Protein AF-A0A538ILD2-F1 (afdb_monomer_lite)

Structure (mmCIF, N/CA/C/O backbone):
data_AF-A0A538ILD2-F1
#
_entry.id   AF-A0A538ILD2-F1
#
loop_
_atom_site.group_PDB
_atom_site.id
_atom_site.type_symbol
_atom_site.label_atom_id
_atom_site.label_alt_id
_atom_site.label_comp_id
_atom_site.label_asym_id
_atom_site.label_entity_id
_atom_site.label_seq_id
_atom_site.pdbx_PDB_ins_code
_atom_site.Cartn_x
_atom_site.Cartn_y
_atom_site.Cartn_z
_atom_site.occupancy
_atom_site.B_iso_or_equiv
_atom_site.auth_seq_id
_atom_site.auth_comp_id
_atom_site.auth_asym_id
_atom_site.auth_atom_id
_atom_site.pdbx_PDB_model_num
ATOM 1 N N . GLU A 1 1 ? 20.855 -5.133 6.159 1.00 87.00 1 GLU A N 1
ATOM 2 C CA . GLU A 1 1 ? 19.721 -4.547 5.403 1.00 87.00 1 GLU A CA 1
ATOM 3 C C . GLU A 1 1 ? 18.445 -5.393 5.457 1.00 87.00 1 GLU A C 1
ATOM 5 O O . GLU A 1 1 ? 17.433 -4.894 5.931 1.00 87.00 1 GLU A O 1
ATOM 10 N N . HIS A 1 2 ? 18.491 -6.680 5.098 1.00 90.25 2 HIS A N 1
ATOM 11 C CA . HIS A 1 2 ? 17.319 -7.565 5.019 1.00 90.25 2 HIS A CA 1
ATOM 12 C C . HIS A 1 2 ? 16.446 -7.618 6.290 1.00 90.25 2 HIS A C 1
ATOM 14 O O . HIS A 1 2 ? 15.224 -7.516 6.204 1.00 90.25 2 HIS A O 1
ATOM 20 N N . ILE A 1 3 ? 17.056 -7.700 7.480 1.00 95.19 3 ILE A N 1
ATOM 21 C CA . ILE A 1 3 ? 16.323 -7.728 8.762 1.00 95.19 3 ILE A CA 1
ATOM 22 C C . ILE A 1 3 ? 15.577 -6.413 9.016 1.00 95.19 3 ILE A C 1
ATOM 24 O O . ILE A 1 3 ? 14.450 -6.430 9.505 1.00 95.19 3 ILE A O 1
ATOM 28 N N . ALA A 1 4 ? 16.179 -5.274 8.665 1.00 94.31 4 ALA A N 1
ATOM 29 C CA . ALA A 1 4 ? 15.549 -3.972 8.851 1.00 94.31 4 ALA A CA 1
ATOM 30 C C . ALA A 1 4 ? 14.319 -3.828 7.944 1.00 94.31 4 ALA A C 1
ATOM 32 O O . ALA A 1 4 ? 13.259 -3.423 8.416 1.00 94.31 4 ALA A O 1
ATOM 33 N N . PHE A 1 5 ? 14.424 -4.242 6.676 1.00 91.00 5 PHE A N 1
ATOM 34 C CA . PHE A 1 5 ? 13.282 -4.249 5.758 1.00 91.00 5 PHE A CA 1
ATOM 35 C C . PHE A 1 5 ? 12.156 -5.163 6.242 1.00 91.00 5 PHE A C 1
ATOM 37 O O . PHE A 1 5 ? 10.991 -4.761 6.239 1.00 91.00 5 PHE A O 1
ATOM 44 N N . LEU A 1 6 ? 12.499 -6.359 6.727 1.00 93.94 6 LEU A N 1
ATOM 45 C CA . LEU A 1 6 ? 11.520 -7.275 7.300 1.00 93.94 6 LEU A CA 1
ATOM 46 C C . LEU A 1 6 ? 10.844 -6.670 8.538 1.00 93.94 6 LEU A C 1
ATOM 48 O O . LEU A 1 6 ? 9.620 -6.693 8.641 1.00 93.94 6 LEU A O 1
ATOM 52 N N . GLY A 1 7 ? 11.621 -6.084 9.451 1.00 95.88 7 GLY A N 1
ATOM 53 C CA . GLY A 1 7 ? 11.106 -5.449 10.664 1.00 95.88 7 GLY A CA 1
ATOM 54 C C . GLY A 1 7 ? 10.151 -4.291 10.367 1.00 95.88 7 GLY A C 1
ATOM 55 O O . GLY A 1 7 ? 9.072 -4.219 10.955 1.00 95.88 7 GLY A O 1
ATOM 56 N N . ILE A 1 8 ? 10.502 -3.424 9.413 1.00 93.25 8 ILE A N 1
ATOM 57 C CA . ILE A 1 8 ? 9.649 -2.309 8.978 1.00 93.25 8 ILE A CA 1
ATOM 58 C C . ILE A 1 8 ? 8.354 -2.833 8.345 1.00 93.25 8 ILE A C 1
ATOM 60 O O . ILE A 1 8 ? 7.273 -2.352 8.684 1.00 93.25 8 ILE A O 1
ATOM 64 N N . SER A 1 9 ? 8.441 -3.851 7.483 1.00 91.25 9 SER A N 1
ATOM 65 C CA . SER A 1 9 ? 7.273 -4.483 6.854 1.00 91.25 9 SER A CA 1
ATOM 66 C C . SER A 1 9 ? 6.326 -5.100 7.889 1.00 91.25 9 SER A C 1
ATOM 68 O O . SER A 1 9 ? 5.122 -4.840 7.877 1.00 91.25 9 SER A O 1
ATOM 70 N N . LEU A 1 10 ? 6.864 -5.854 8.851 1.00 94.75 10 LEU A N 1
ATOM 71 C CA . LEU A 1 10 ? 6.074 -6.435 9.937 1.00 94.75 10 LEU A CA 1
ATOM 72 C C . LEU A 1 10 ? 5.429 -5.354 10.810 1.00 94.75 10 LEU A C 1
ATOM 74 O O . LEU A 1 10 ? 4.260 -5.482 11.168 1.00 94.75 10 LEU A O 1
ATOM 78 N N . GLY A 1 11 ? 6.155 -4.277 11.121 1.00 92.75 11 GLY A N 1
ATOM 79 C CA . GLY A 1 11 ? 5.623 -3.133 11.864 1.00 92.75 11 GLY A CA 1
ATOM 80 C C . GLY A 1 11 ? 4.475 -2.439 11.129 1.00 92.75 11 GLY A C 1
ATOM 81 O O . GLY A 1 11 ? 3.434 -2.164 11.733 1.00 92.75 11 GLY A O 1
ATOM 82 N N . PHE A 1 12 ? 4.631 -2.226 9.821 1.00 92.06 12 PHE A N 1
ATOM 83 C CA . PHE A 1 12 ? 3.591 -1.687 8.949 1.00 92.06 12 PHE A CA 1
ATOM 84 C C . PHE A 1 12 ? 2.328 -2.558 8.994 1.00 92.06 12 PHE A C 1
ATOM 86 O O . PHE A 1 12 ? 1.255 -2.077 9.367 1.00 92.06 12 PHE A O 1
ATOM 93 N N . TRP A 1 13 ? 2.454 -3.857 8.704 1.00 93.25 13 TRP A N 1
ATOM 94 C CA . TRP A 1 13 ? 1.309 -4.769 8.664 1.00 93.25 13 TRP A CA 1
ATOM 95 C C . TRP A 1 13 ? 0.675 -4.975 10.040 1.00 93.25 13 TRP A C 1
ATOM 97 O O . TRP A 1 13 ? -0.549 -5.031 10.151 1.00 93.25 13 TRP A O 1
ATOM 107 N N . ALA A 1 14 ? 1.468 -5.011 11.113 1.00 92.00 14 ALA A N 1
ATOM 108 C CA . ALA A 1 14 ? 0.951 -5.053 12.476 1.00 92.00 14 ALA A CA 1
ATOM 109 C C . ALA A 1 14 ? 0.131 -3.799 12.812 1.00 92.00 14 ALA A C 1
ATOM 111 O O . ALA A 1 14 ? -0.916 -3.919 13.450 1.00 92.00 14 ALA A O 1
ATOM 112 N N . GLY A 1 15 ? 0.567 -2.614 12.375 1.00 89.25 15 GLY A N 1
ATOM 113 C CA . GLY A 1 15 ? -0.178 -1.366 12.540 1.00 89.25 15 GLY A CA 1
ATOM 114 C C . GLY A 1 15 ? -1.509 -1.376 11.787 1.00 89.25 15 GLY A C 1
ATOM 115 O O . GLY A 1 15 ? -2.546 -1.069 12.373 1.00 89.25 15 GLY A O 1
ATOM 116 N N . VAL A 1 16 ? -1.487 -1.814 10.525 1.00 90.88 16 VAL A N 1
ATOM 117 C CA . VAL A 1 16 ? -2.673 -1.964 9.665 1.00 90.88 16 VAL A CA 1
ATOM 118 C C . VAL A 1 16 ? -3.676 -2.952 10.268 1.00 90.88 16 VAL A C 1
ATOM 120 O O . VAL A 1 16 ? -4.847 -2.621 10.433 1.00 90.88 16 VAL A O 1
ATOM 123 N N . MET A 1 17 ? -3.230 -4.143 10.677 1.00 90.38 17 MET A N 1
ATOM 124 C CA . MET A 1 17 ? -4.107 -5.173 11.253 1.00 90.38 17 MET A CA 1
ATOM 125 C C . MET A 1 17 ? -4.669 -4.796 12.629 1.00 90.38 17 MET A C 1
ATOM 127 O O . MET A 1 17 ? -5.752 -5.247 13.002 1.00 90.38 17 MET A O 1
ATOM 131 N N . ARG A 1 18 ? -3.940 -3.984 13.405 1.00 89.75 18 ARG A N 1
ATOM 132 C CA . ARG A 1 18 ? -4.358 -3.532 14.742 1.00 89.75 18 ARG A CA 1
ATOM 133 C C . ARG A 1 18 ? -5.147 -2.223 14.717 1.00 89.75 18 ARG A C 1
ATOM 135 O O . ARG A 1 18 ? -5.491 -1.739 15.796 1.00 89.75 18 ARG A O 1
ATOM 142 N N . ALA A 1 19 ? -5.429 -1.658 13.544 1.00 89.56 19 ALA A N 1
ATOM 143 C CA . ALA A 1 19 ? -6.186 -0.422 13.421 1.00 89.56 19 ALA A CA 1
ATOM 144 C C . ALA A 1 19 ? -7.590 -0.567 14.024 1.00 89.56 19 ALA A C 1
ATOM 146 O O . ALA A 1 19 ? -8.288 -1.563 13.811 1.00 89.56 19 ALA A O 1
ATOM 147 N N . GLY A 1 20 ? -8.007 0.428 14.803 1.00 86.94 20 GLY A N 1
ATOM 148 C CA . GLY A 1 20 ? -9.315 0.402 15.439 1.00 86.94 20 GLY A CA 1
ATOM 149 C C . GLY A 1 20 ? -9.613 1.630 16.292 1.00 86.94 20 GLY A C 1
ATOM 150 O O . GLY A 1 20 ? -8.721 2.423 16.584 1.00 86.94 20 GLY A O 1
ATOM 151 N N . PRO A 1 21 ? -10.864 1.778 16.747 1.00 75.56 21 PRO A N 1
ATOM 152 C CA . PRO A 1 21 ? -11.342 3.007 17.375 1.00 75.56 21 PRO A CA 1
ATOM 153 C C . PRO A 1 21 ? -10.778 3.245 18.782 1.00 75.56 21 PRO A C 1
ATOM 155 O O . PRO A 1 21 ? -10.709 4.381 19.232 1.00 75.56 21 PRO A O 1
ATOM 158 N N . ARG A 1 22 ? -10.378 2.177 19.484 1.00 77.94 22 ARG A N 1
ATOM 159 C CA . ARG A 1 22 ? -9.764 2.218 20.828 1.00 77.94 22 ARG A CA 1
ATOM 160 C C . ARG A 1 22 ? -8.301 1.761 20.819 1.00 77.94 22 ARG A C 1
ATOM 162 O O . ARG A 1 22 ? -7.757 1.362 21.843 1.00 77.94 22 ARG A O 1
ATOM 169 N N . ARG A 1 23 ? -7.683 1.714 19.639 1.00 82.12 23 ARG A N 1
ATOM 170 C CA . ARG A 1 23 ? -6.308 1.240 19.443 1.00 82.12 23 ARG A CA 1
ATOM 171 C C . ARG A 1 23 ? -5.377 2.442 19.297 1.00 82.12 2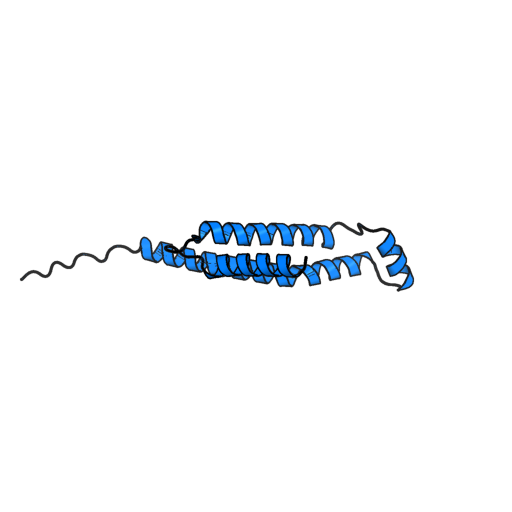3 ARG A C 1
ATOM 173 O O . ARG A 1 23 ? -5.812 3.542 18.984 1.00 82.12 23 ARG A O 1
ATOM 180 N N . ARG A 1 24 ? -4.073 2.206 19.471 1.00 78.88 24 ARG A N 1
ATOM 181 C CA . ARG A 1 24 ? -3.024 3.231 19.310 1.00 78.88 24 ARG A CA 1
ATOM 182 C C . ARG A 1 24 ? -3.026 3.884 17.919 1.00 78.88 24 ARG A C 1
ATOM 184 O O . ARG A 1 24 ? -2.590 5.018 17.785 1.00 78.88 24 ARG A O 1
ATOM 191 N N . ILE A 1 25 ? -3.500 3.165 16.899 1.00 82.75 25 ILE A N 1
ATOM 192 C CA . ILE A 1 25 ? -3.650 3.655 15.527 1.00 82.75 25 ILE A CA 1
ATOM 193 C C . ILE A 1 25 ? -5.139 3.587 15.172 1.00 82.75 25 ILE A C 1
ATOM 195 O O . ILE A 1 25 ? -5.727 2.502 15.151 1.00 82.75 25 ILE A O 1
ATOM 199 N N . GLY A 1 26 ? -5.742 4.749 14.919 1.00 87.19 26 GLY A N 1
ATOM 200 C CA . GLY A 1 26 ? -7.116 4.849 14.427 1.00 87.19 26 GLY A CA 1
ATOM 201 C C . GLY A 1 26 ? -7.242 4.399 12.968 1.00 87.19 26 GLY A C 1
ATOM 202 O O . GLY A 1 26 ? -6.244 4.240 12.265 1.00 87.19 26 GLY A O 1
ATOM 203 N N . TYR A 1 27 ? -8.475 4.231 12.484 1.00 88.81 27 TYR A N 1
ATOM 204 C CA . TYR A 1 27 ? -8.718 3.817 11.097 1.00 88.81 27 TYR A CA 1
ATOM 205 C C . TYR A 1 27 ? -8.144 4.794 10.070 1.00 88.81 27 TYR A C 1
ATOM 207 O O . TYR A 1 27 ? -7.486 4.357 9.133 1.00 88.81 27 TYR A O 1
ATOM 215 N N . LEU A 1 28 ? -8.332 6.104 10.263 1.00 88.62 28 LEU A N 1
ATOM 216 C CA . LEU A 1 28 ? -7.895 7.113 9.296 1.00 88.62 28 LEU A CA 1
ATOM 217 C C . LEU A 1 28 ? -6.364 7.109 9.073 1.00 88.62 28 LEU A C 1
ATOM 219 O O . LEU A 1 28 ? -5.957 6.968 7.923 1.00 88.62 28 LEU A O 1
ATOM 223 N N . PRO A 1 29 ? -5.497 7.157 10.109 1.00 90.88 29 PRO A N 1
ATOM 224 C CA . PRO A 1 29 ? -4.053 7.007 9.914 1.00 90.88 29 PRO A CA 1
ATOM 225 C C . PRO A 1 29 ? -3.650 5.701 9.217 1.00 90.88 29 PRO A C 1
ATOM 227 O O . PRO A 1 29 ? -2.770 5.713 8.361 1.00 90.88 29 PRO A O 1
ATOM 230 N N . ALA A 1 30 ? -4.294 4.575 9.550 1.00 91.19 30 ALA A N 1
ATOM 231 C CA . ALA A 1 30 ? -4.006 3.292 8.907 1.00 91.19 30 ALA A CA 1
ATOM 232 C C . ALA A 1 30 ? -4.401 3.292 7.421 1.00 91.19 30 ALA A C 1
ATOM 234 O O . ALA A 1 30 ? -3.640 2.819 6.581 1.00 91.19 30 ALA A O 1
ATOM 235 N N . ILE A 1 31 ? -5.556 3.872 7.091 1.00 93.00 31 ILE A N 1
ATOM 236 C CA . ILE A 1 31 ? -6.023 4.056 5.714 1.00 93.00 31 ILE A CA 1
ATOM 237 C C . ILE A 1 31 ? -5.045 4.940 4.930 1.00 93.00 31 ILE A C 1
ATOM 239 O O . ILE A 1 31 ? -4.655 4.565 3.827 1.00 93.00 31 ILE A O 1
ATOM 243 N N . LEU A 1 32 ? -4.602 6.064 5.507 1.00 93.38 32 LEU A N 1
ATOM 244 C CA . LEU A 1 32 ? -3.635 6.976 4.883 1.00 93.38 32 LEU A CA 1
ATOM 245 C C . LEU A 1 32 ? -2.277 6.304 4.627 1.00 93.38 32 LEU A C 1
ATOM 247 O O . LEU A 1 32 ? -1.690 6.483 3.562 1.00 93.38 32 LEU A O 1
ATOM 251 N N . LEU A 1 33 ? -1.797 5.487 5.568 1.00 92.56 33 LEU A N 1
ATOM 252 C CA . LEU A 1 33 ? -0.569 4.708 5.392 1.00 92.56 33 LEU A CA 1
ATOM 253 C C . LEU A 1 33 ? -0.691 3.700 4.245 1.00 92.56 33 LEU A C 1
ATOM 255 O O . LEU A 1 33 ? 0.214 3.596 3.416 1.00 92.56 33 LEU A O 1
ATOM 259 N N . VAL A 1 34 ? -1.806 2.967 4.175 1.00 93.44 34 VAL A N 1
ATOM 260 C CA . VAL A 1 34 ? -2.028 1.967 3.122 1.00 93.44 34 VAL A CA 1
ATOM 261 C C . VAL A 1 34 ? -2.193 2.636 1.762 1.00 93.44 34 VAL A C 1
ATOM 263 O O . VAL A 1 34 ? -1.534 2.220 0.813 1.00 93.44 34 VAL A O 1
ATOM 266 N N . ILE A 1 35 ? -3.012 3.687 1.656 1.00 93.31 35 ILE A N 1
ATOM 267 C CA . ILE A 1 35 ? -3.246 4.367 0.377 1.00 93.31 35 ILE A CA 1
ATOM 268 C C . ILE A 1 35 ? -1.997 5.107 -0.107 1.00 93.31 35 ILE A C 1
ATOM 270 O O . ILE A 1 35 ? -1.681 5.033 -1.287 1.00 93.31 35 ILE A O 1
ATOM 274 N N . GLY A 1 36 ? -1.230 5.742 0.784 1.00 92.44 36 GLY A N 1
ATOM 275 C CA . GLY A 1 36 ? 0.039 6.376 0.421 1.00 92.44 36 GLY A CA 1
ATOM 276 C C . GLY A 1 36 ? 1.044 5.359 -0.122 1.00 92.44 36 GLY A C 1
ATOM 277 O O . GLY A 1 36 ? 1.680 5.596 -1.147 1.00 92.44 36 GLY A O 1
ATOM 278 N N . THR A 1 37 ? 1.118 4.181 0.506 1.00 90.81 37 THR A N 1
ATOM 279 C CA . THR A 1 37 ? 1.959 3.069 0.032 1.00 90.81 37 THR A CA 1
ATOM 280 C C . THR A 1 37 ? 1.473 2.524 -1.313 1.00 90.81 37 THR A C 1
ATOM 282 O O . THR A 1 37 ? 2.279 2.300 -2.218 1.00 90.81 37 THR A O 1
ATOM 285 N N . LEU A 1 38 ? 0.157 2.360 -1.477 1.00 91.06 38 LEU A N 1
ATOM 286 C CA . LEU A 1 38 ? -0.474 1.948 -2.732 1.00 91.06 38 LEU A CA 1
ATOM 287 C C . LEU A 1 38 ? -0.177 2.941 -3.864 1.00 91.06 38 LEU A C 1
ATOM 289 O O . LEU A 1 38 ? 0.170 2.521 -4.962 1.00 91.06 38 LEU A O 1
ATOM 293 N N . MET A 1 39 ? -0.277 4.248 -3.606 1.00 88.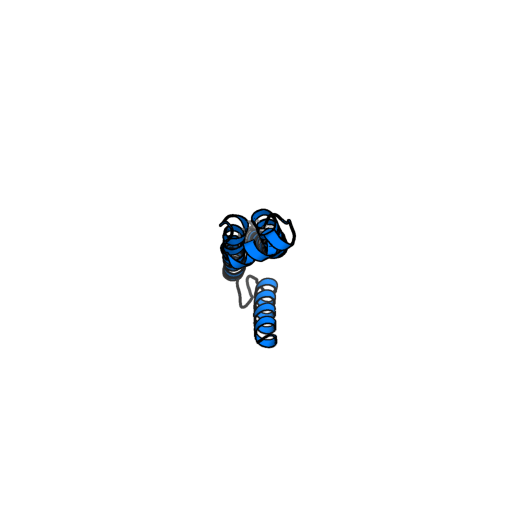50 39 MET A N 1
ATOM 294 C CA . MET A 1 39 ? 0.007 5.274 -4.611 1.00 88.50 39 MET A CA 1
ATOM 295 C C . MET A 1 39 ? 1.487 5.309 -4.978 1.00 88.50 39 MET A C 1
ATOM 297 O O . MET A 1 39 ? 1.803 5.365 -6.160 1.00 88.50 39 MET A O 1
ATOM 301 N N . LEU A 1 40 ? 2.394 5.223 -4.000 1.00 87.88 40 LEU A N 1
ATOM 302 C CA . LEU A 1 40 ? 3.835 5.195 -4.258 1.00 87.88 40 LEU A CA 1
ATOM 303 C C . LEU A 1 40 ? 4.232 3.990 -5.125 1.00 87.88 40 LEU A C 1
ATOM 305 O O . LEU A 1 40 ? 4.952 4.140 -6.111 1.00 87.88 40 LEU A O 1
ATOM 309 N N . THR A 1 41 ? 3.741 2.801 -4.769 1.00 84.38 41 THR A N 1
ATOM 310 C CA . THR A 1 41 ? 4.028 1.558 -5.502 1.00 84.38 41 THR A CA 1
ATOM 311 C C . THR A 1 41 ? 3.358 1.536 -6.875 1.00 84.38 41 THR A C 1
ATOM 313 O O . THR A 1 41 ? 4.007 1.207 -7.865 1.00 84.38 41 THR A O 1
ATOM 316 N N . GLY A 1 42 ? 2.093 1.951 -6.968 1.00 82.31 42 GLY A N 1
ATOM 317 C CA . GLY A 1 42 ? 1.346 2.013 -8.226 1.00 82.31 42 GLY A CA 1
ATOM 318 C C . GLY A 1 42 ? 1.874 3.069 -9.199 1.00 82.31 42 GLY A C 1
ATOM 319 O O . GLY A 1 42 ? 1.957 2.810 -10.398 1.00 82.31 42 GLY A O 1
ATOM 320 N N . TRP A 1 43 ? 2.295 4.235 -8.703 1.00 82.38 43 TRP A N 1
ATOM 321 C CA . TRP A 1 43 ? 2.931 5.267 -9.524 1.00 82.38 43 TRP A CA 1
ATOM 322 C C . TRP A 1 43 ? 4.234 4.761 -10.140 1.00 82.38 43 TRP A C 1
ATOM 324 O O . TRP A 1 43 ? 4.425 4.855 -11.352 1.00 82.38 43 TRP A O 1
ATOM 334 N N . LEU A 1 44 ? 5.108 4.164 -9.323 1.00 79.56 44 LEU A N 1
ATOM 335 C CA . LEU A 1 44 ? 6.357 3.578 -9.804 1.00 79.56 44 LEU A CA 1
ATOM 336 C C . LEU A 1 44 ? 6.092 2.479 -10.845 1.00 79.56 44 LEU A C 1
ATOM 338 O O . LEU A 1 44 ? 6.771 2.423 -11.869 1.00 79.56 44 LEU A O 1
ATOM 342 N N . ALA A 1 45 ? 5.067 1.654 -10.625 1.00 78.69 45 ALA A N 1
ATOM 343 C CA . ALA A 1 45 ? 4.644 0.631 -11.573 1.00 78.69 45 ALA A CA 1
ATOM 344 C C . ALA A 1 45 ? 4.210 1.216 -12.921 1.00 78.69 45 ALA A C 1
ATOM 346 O O . ALA A 1 45 ? 4.632 0.721 -13.967 1.00 78.69 45 ALA A O 1
ATOM 347 N N . ALA A 1 46 ? 3.398 2.275 -12.905 1.00 79.50 46 ALA A N 1
ATOM 348 C CA . ALA A 1 46 ? 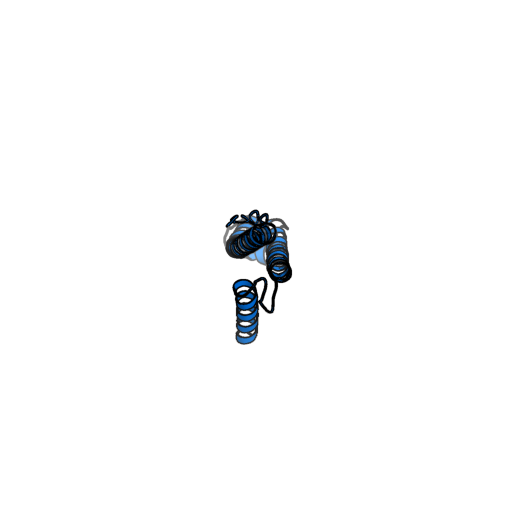2.931 2.942 -14.115 1.00 79.50 46 ALA A CA 1
ATOM 349 C C . ALA A 1 46 ? 4.099 3.560 -14.894 1.00 79.50 46 ALA A C 1
ATOM 351 O O . ALA A 1 46 ? 4.196 3.371 -16.105 1.00 79.50 46 ALA A O 1
ATOM 352 N N . VAL A 1 47 ? 5.031 4.222 -14.203 1.00 80.19 47 VAL A N 1
ATOM 353 C CA . VAL A 1 47 ? 6.232 4.789 -14.832 1.00 80.19 47 VAL A CA 1
ATOM 354 C C . VAL A 1 47 ? 7.095 3.697 -15.462 1.00 80.19 47 VAL A C 1
ATOM 356 O O . VAL A 1 47 ? 7.538 3.857 -16.592 1.00 80.19 47 VAL A O 1
ATOM 359 N N . LEU A 1 48 ? 7.310 2.568 -14.787 1.00 72.25 48 LEU A N 1
ATOM 360 C CA . LEU A 1 48 ? 8.128 1.480 -15.336 1.00 72.25 48 LEU A CA 1
ATOM 361 C C . LEU A 1 48 ? 7.439 0.735 -16.488 1.00 72.25 48 LEU A C 1
ATOM 363 O O . LEU A 1 48 ? 8.108 0.286 -17.413 1.00 72.25 48 LEU A O 1
ATOM 367 N N . THR A 1 49 ? 6.113 0.611 -16.442 1.00 74.50 49 THR A N 1
ATOM 368 C CA . THR A 1 49 ? 5.338 -0.122 -17.454 1.00 74.50 49 THR A CA 1
ATOM 369 C C . THR A 1 49 ? 5.107 0.717 -18.712 1.00 74.50 49 THR A C 1
ATOM 371 O O . THR A 1 49 ? 5.156 0.186 -19.819 1.00 74.50 49 THR A O 1
ATOM 374 N N . PHE A 1 50 ? 4.867 2.023 -18.556 1.00 74.56 50 PHE A N 1
ATOM 375 C CA . PHE A 1 50 ? 4.464 2.918 -19.649 1.00 74.56 50 PHE A CA 1
ATOM 376 C C . PHE A 1 50 ? 5.508 3.981 -20.014 1.00 74.56 50 PHE A C 1
ATOM 378 O O . PHE A 1 50 ? 5.387 4.610 -21.060 1.00 74.56 50 PHE A O 1
ATOM 385 N N . GLY A 1 51 ? 6.538 4.192 -19.191 1.00 69.56 51 GLY A N 1
ATOM 386 C CA . GLY A 1 51 ? 7.547 5.244 -19.383 1.00 69.56 51 GLY A CA 1
ATOM 387 C C . GLY A 1 51 ? 8.600 4.957 -20.457 1.00 69.56 51 GLY A C 1
ATOM 388 O O . GLY A 1 51 ? 9.496 5.773 -20.659 1.00 69.56 51 GLY A O 1
ATOM 389 N N . GLY A 1 52 ? 8.501 3.827 -21.160 1.00 64.62 52 GLY A N 1
ATOM 390 C CA . GLY A 1 52 ? 9.462 3.423 -22.185 1.00 64.62 52 GLY A CA 1
ATOM 391 C C . GLY A 1 52 ? 10.753 2.826 -21.614 1.00 64.62 52 GLY A C 1
ATOM 392 O O . GLY A 1 52 ? 10.925 2.673 -20.406 1.00 64.62 52 GLY A O 1
ATOM 393 N N . LEU A 1 53 ? 11.667 2.429 -22.505 1.00 64.56 53 LEU A N 1
ATOM 394 C CA . LEU A 1 53 ? 12.917 1.773 -22.122 1.00 64.56 53 LEU A CA 1
ATOM 395 C C . LEU A 1 53 ? 13.885 2.789 -21.492 1.00 64.56 53 LEU A C 1
ATOM 397 O O . LEU A 1 53 ? 14.608 3.492 -22.190 1.00 64.56 53 LEU A O 1
ATOM 401 N N . VAL A 1 54 ? 13.909 2.862 -20.161 1.00 66.06 54 VAL A N 1
ATOM 402 C CA . VAL A 1 54 ? 14.760 3.817 -19.423 1.00 66.06 54 VAL A CA 1
ATOM 403 C C . VAL A 1 54 ? 16.249 3.434 -19.480 1.00 66.06 54 VAL A C 1
ATOM 405 O O . VAL A 1 54 ? 17.115 4.292 -19.329 1.00 66.06 54 VAL A O 1
ATOM 408 N N . TYR A 1 55 ? 16.571 2.157 -19.729 1.00 66.25 55 TYR A N 1
ATOM 409 C CA . TYR A 1 55 ? 17.945 1.641 -19.728 1.00 66.25 55 TYR A CA 1
ATOM 410 C C . TYR A 1 55 ? 18.399 1.142 -21.116 1.00 66.25 55 TYR A C 1
ATOM 412 O O . TYR A 1 55 ? 18.035 0.032 -21.513 1.00 66.25 55 TYR A O 1
ATOM 420 N N . PRO A 1 56 ? 19.283 1.880 -21.821 1.00 67.25 56 PRO A N 1
ATOM 421 C CA . PRO A 1 56 ? 19.827 1.484 -23.131 1.00 67.25 56 PRO A CA 1
ATOM 422 C C . PRO A 1 56 ? 20.615 0.164 -23.109 1.00 67.25 56 PRO A C 1
ATOM 424 O O . PRO A 1 56 ? 20.725 -0.545 -24.109 1.00 67.25 56 PRO A O 1
ATOM 427 N N . LEU A 1 57 ? 21.156 -0.211 -21.947 1.00 68.94 57 LEU A N 1
ATOM 428 C CA . LEU A 1 57 ? 21.847 -1.490 -21.776 1.00 68.94 57 LEU A CA 1
ATOM 429 C C . LEU A 1 57 ? 20.882 -2.686 -21.880 1.00 68.94 57 LEU A C 1
ATOM 431 O O . LEU A 1 57 ? 21.283 -3.779 -22.278 1.00 68.94 57 LEU A O 1
ATOM 435 N N . TYR A 1 58 ? 19.603 -2.476 -21.555 1.00 71.31 58 TYR A N 1
ATOM 436 C CA . TYR A 1 58 ? 18.567 -3.503 -21.624 1.00 71.31 58 TYR A CA 1
ATOM 437 C C . TYR A 1 58 ? 18.200 -3.827 -23.078 1.00 71.31 58 TYR A C 1
ATOM 439 O O . TYR A 1 58 ? 18.043 -4.996 -23.423 1.00 71.31 58 TYR A O 1
ATOM 447 N N . SER A 1 59 ? 18.175 -2.822 -23.965 1.00 69.12 59 SER A N 1
ATOM 448 C CA . SER A 1 59 ? 17.934 -3.038 -25.399 1.00 69.12 59 SER A CA 1
ATOM 449 C C . SER A 1 59 ? 19.032 -3.857 -26.072 1.00 69.12 59 SER A C 1
ATOM 451 O O . SER A 1 59 ? 18.720 -4.705 -26.900 1.00 69.12 59 SER A O 1
ATOM 453 N N . ALA A 1 60 ? 20.299 -3.664 -25.690 1.00 74.12 60 ALA A N 1
ATOM 454 C CA . ALA A 1 60 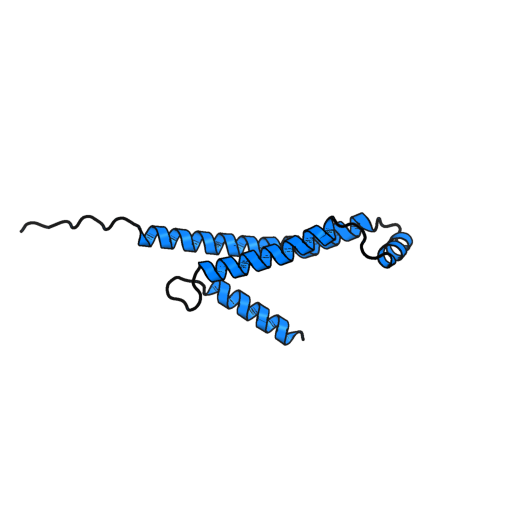? 21.405 -4.438 -26.255 1.00 74.12 60 ALA A CA 1
ATOM 455 C C . ALA A 1 60 ? 21.293 -5.934 -25.912 1.00 74.12 60 ALA A C 1
ATOM 457 O O . ALA A 1 60 ? 21.548 -6.786 -26.756 1.00 74.12 60 ALA A O 1
ATOM 458 N N . ARG A 1 61 ? 20.861 -6.264 -24.688 1.00 75.50 61 ARG A N 1
ATOM 459 C CA . ARG A 1 61 ? 20.659 -7.657 -24.259 1.00 75.50 61 ARG A CA 1
ATOM 460 C C . ARG A 1 61 ? 19.400 -8.286 -24.847 1.00 75.50 61 ARG A C 1
ATOM 462 O O . ARG A 1 61 ? 19.434 -9.449 -25.223 1.00 75.50 61 ARG A O 1
ATOM 469 N N . ALA A 1 62 ? 18.317 -7.524 -24.952 1.00 76.81 62 ALA A N 1
ATOM 470 C CA . ALA A 1 62 ? 17.084 -7.995 -25.571 1.00 76.81 62 ALA A CA 1
ATOM 471 C C . ALA A 1 62 ? 17.274 -8.283 -27.071 1.00 76.81 62 ALA A C 1
ATOM 473 O O . ALA A 1 62 ? 16.787 -9.298 -27.558 1.00 76.81 62 ALA A O 1
ATOM 474 N N . ALA A 1 63 ? 18.066 -7.459 -27.771 1.00 74.12 63 ALA A N 1
ATOM 475 C CA . ALA A 1 63 ? 18.447 -7.697 -29.163 1.00 74.12 63 ALA A CA 1
ATOM 476 C C . ALA A 1 63 ? 19.263 -8.990 -29.343 1.00 74.12 63 ALA A C 1
ATOM 478 O O . ALA A 1 63 ? 19.062 -9.704 -30.317 1.00 74.12 63 ALA A O 1
ATOM 479 N N . LEU A 1 64 ? 20.137 -9.333 -28.387 1.00 81.31 64 LEU A N 1
ATOM 480 C CA . LEU A 1 64 ? 20.881 -10.603 -28.401 1.00 81.31 64 LEU A CA 1
ATOM 481 C C . LEU A 1 64 ? 19.986 -11.838 -28.206 1.00 81.31 64 LEU A C 1
ATOM 483 O O . LEU A 1 64 ? 20.387 -12.939 -28.570 1.00 81.31 64 LEU A O 1
ATOM 487 N N . LEU A 1 65 ? 18.804 -11.661 -27.615 1.00 82.19 65 LEU A N 1
ATOM 488 C CA . LEU A 1 65 ? 17.840 -12.727 -27.334 1.00 82.19 65 LEU A CA 1
ATOM 489 C C . LEU A 1 65 ? 16.654 -12.730 -28.320 1.00 82.19 65 LEU A C 1
ATOM 491 O O . LEU A 1 65 ? 15.743 -13.535 -28.151 1.00 82.19 65 LEU A O 1
ATOM 495 N N . ASP A 1 66 ? 16.652 -11.835 -29.315 1.00 82.12 66 ASP A N 1
ATOM 496 C CA . ASP A 1 66 ? 15.543 -11.594 -30.256 1.00 82.12 66 ASP A CA 1
ATOM 497 C C . ASP A 1 66 ? 14.193 -11.282 -29.567 1.00 82.12 66 ASP A C 1
ATOM 499 O O . ASP A 1 66 ? 13.107 -11.595 -30.053 1.00 82.12 66 ASP A O 1
ATOM 503 N N . ILE A 1 67 ? 14.251 -10.650 -28.387 1.00 82.56 67 ILE A N 1
ATOM 504 C CA . ILE A 1 67 ? 13.075 -10.289 -27.585 1.00 82.56 67 ILE A CA 1
ATOM 505 C C . ILE A 1 67 ? 12.813 -8.791 -27.730 1.00 82.56 67 ILE A C 1
ATOM 507 O O . ILE A 1 67 ? 13.722 -7.961 -27.678 1.00 82.56 67 ILE A O 1
ATOM 511 N N . ASN A 1 68 ? 11.541 -8.405 -27.842 1.00 83.38 68 ASN A N 1
ATOM 512 C CA . ASN A 1 68 ? 11.166 -6.998 -27.774 1.00 83.38 68 ASN A CA 1
ATOM 513 C C . ASN A 1 68 ? 11.363 -6.464 -26.342 1.00 83.38 68 ASN A C 1
ATOM 515 O O . ASN A 1 68 ? 10.549 -6.726 -25.456 1.00 83.38 68 ASN A O 1
ATOM 519 N N . ALA A 1 69 ? 12.419 -5.670 -26.149 1.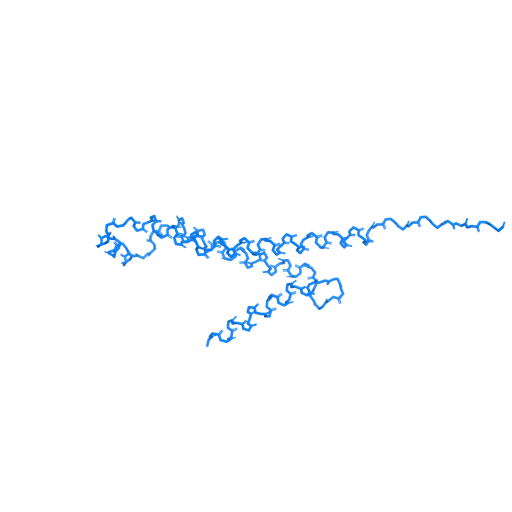00 79.88 69 ALA A N 1
ATOM 520 C CA . ALA A 1 69 ? 12.801 -5.099 -24.857 1.00 79.88 69 ALA A CA 1
ATOM 521 C C . ALA A 1 69 ? 11.671 -4.305 -24.183 1.00 79.88 69 ALA A C 1
ATOM 523 O O . ALA A 1 69 ? 11.495 -4.377 -22.970 1.00 79.88 69 ALA A O 1
ATOM 524 N N . GLY A 1 70 ? 10.902 -3.542 -24.968 1.00 79.12 70 GLY A N 1
ATOM 525 C CA . GLY A 1 70 ? 9.814 -2.714 -24.446 1.00 79.12 70 GLY A CA 1
ATOM 526 C C . GLY A 1 70 ? 8.663 -3.559 -23.919 1.00 79.12 70 GLY A C 1
ATOM 527 O O . GLY A 1 70 ? 8.131 -3.292 -22.844 1.00 79.12 70 GLY A O 1
ATOM 528 N N . ARG A 1 71 ? 8.314 -4.623 -24.650 1.00 81.81 71 ARG A N 1
ATOM 529 C CA . ARG A 1 71 ? 7.269 -5.561 -24.235 1.00 81.81 71 ARG A CA 1
ATOM 530 C C . ARG A 1 71 ? 7.678 -6.352 -22.993 1.00 81.81 71 ARG A C 1
ATOM 532 O O . ARG A 1 71 ? 6.849 -6.543 -22.108 1.00 81.81 71 ARG A O 1
ATOM 539 N N . ASP A 1 72 ? 8.934 -6.779 -22.925 1.00 82.06 72 ASP A N 1
ATOM 540 C CA . ASP A 1 72 ? 9.486 -7.498 -21.775 1.00 82.06 72 ASP A CA 1
ATOM 541 C C . ASP A 1 72 ? 9.510 -6.621 -20.510 1.00 82.06 72 ASP A C 1
ATOM 543 O O . ASP A 1 72 ? 8.985 -7.012 -19.468 1.00 82.06 72 ASP A O 1
ATOM 547 N N . ALA A 1 73 ? 9.980 -5.374 -20.623 1.00 80.00 73 ALA A N 1
ATOM 548 C CA . ALA A 1 73 ? 9.988 -4.419 -19.514 1.00 80.00 73 ALA A CA 1
ATOM 549 C C . ALA A 1 73 ? 8.574 -4.093 -18.995 1.00 80.00 73 ALA A C 1
ATOM 551 O O . ALA A 1 73 ? 8.355 -4.039 -17.783 1.00 80.00 73 ALA A O 1
ATOM 552 N N . ALA A 1 74 ? 7.596 -3.932 -19.892 1.00 83.00 74 ALA A N 1
ATOM 553 C CA . ALA A 1 74 ? 6.205 -3.693 -19.509 1.00 83.00 74 ALA A CA 1
ATOM 554 C C . ALA A 1 74 ? 5.580 -4.902 -18.789 1.00 83.00 74 ALA A C 1
ATOM 556 O O . ALA A 1 74 ? 4.869 -4.743 -17.791 1.00 83.00 74 ALA A O 1
ATOM 557 N N . LEU A 1 75 ? 5.870 -6.122 -19.256 1.00 84.44 75 LEU A N 1
ATOM 558 C CA . LEU A 1 75 ? 5.441 -7.355 -18.592 1.00 84.44 75 LEU A CA 1
ATOM 559 C C . LEU A 1 75 ? 6.074 -7.491 -17.208 1.00 84.44 75 LEU A C 1
ATOM 561 O O . LEU A 1 75 ? 5.363 -7.780 -16.246 1.00 84.44 75 LEU A O 1
ATOM 565 N N . ALA A 1 76 ? 7.376 -7.229 -17.091 1.00 82.44 76 ALA A N 1
ATOM 566 C CA . ALA A 1 76 ? 8.089 -7.257 -15.822 1.00 82.44 76 ALA A CA 1
ATOM 567 C C . ALA A 1 76 ? 7.522 -6.230 -14.829 1.00 82.44 76 ALA A C 1
ATOM 569 O O . ALA A 1 76 ? 7.255 -6.575 -13.678 1.00 82.44 76 ALA A O 1
ATOM 570 N N . GLY A 1 77 ? 7.258 -4.997 -15.278 1.00 80.38 77 GLY A N 1
ATOM 571 C CA . GLY A 1 77 ? 6.596 -3.972 -14.468 1.00 80.38 77 GLY A CA 1
ATOM 572 C C . GLY A 1 77 ? 5.216 -4.426 -13.988 1.00 80.38 77 GLY A C 1
ATOM 573 O O . GLY A 1 77 ? 4.912 -4.377 -12.797 1.00 80.38 77 GLY A O 1
ATOM 574 N N . THR A 1 78 ? 4.400 -4.968 -14.888 1.00 84.12 78 THR A N 1
ATOM 575 C CA . THR A 1 78 ? 3.057 -5.448 -14.539 1.00 84.12 78 THR A CA 1
ATOM 576 C C . THR A 1 78 ? 3.118 -6.601 -13.530 1.00 84.12 78 THR A C 1
ATOM 578 O O . THR A 1 78 ? 2.471 -6.545 -12.485 1.00 84.12 78 THR A O 1
ATOM 581 N N . LEU A 1 79 ? 3.929 -7.628 -13.794 1.00 85.81 79 LEU A N 1
ATOM 582 C CA . LEU A 1 79 ? 4.053 -8.807 -12.931 1.00 85.81 79 LEU A CA 1
ATOM 583 C C . LEU A 1 79 ? 4.632 -8.478 -11.554 1.00 85.81 79 LEU A C 1
ATOM 585 O O . LEU A 1 79 ? 4.211 -9.068 -10.561 1.00 85.81 79 LEU A O 1
ATOM 589 N N . MET A 1 80 ? 5.572 -7.536 -11.476 1.00 81.94 80 MET A N 1
ATOM 590 C CA . MET A 1 80 ? 6.202 -7.161 -10.213 1.00 81.94 80 MET A CA 1
ATOM 591 C C . MET A 1 80 ? 5.247 -6.387 -9.297 1.00 81.94 80 MET A C 1
ATOM 593 O O . MET A 1 80 ? 5.222 -6.610 -8.085 1.00 81.94 80 MET A O 1
ATOM 597 N N . TRP A 1 81 ? 4.444 -5.482 -9.856 1.00 83.56 81 TRP A N 1
ATOM 598 C CA . TRP A 1 81 ? 3.721 -4.503 -9.045 1.00 83.56 81 TRP A CA 1
ATOM 599 C C . TRP A 1 81 ? 2.211 -4.748 -8.944 1.00 83.56 81 TRP A C 1
ATOM 601 O O . TRP A 1 81 ? 1.614 -4.414 -7.920 1.00 83.56 81 TRP A O 1
ATOM 611 N N . VAL A 1 82 ? 1.568 -5.371 -9.938 1.00 85.38 82 VAL A N 1
ATOM 612 C CA . VAL A 1 82 ? 0.118 -5.647 -9.879 1.00 85.38 82 VAL A CA 1
ATOM 613 C C . VAL A 1 82 ? -0.265 -6.533 -8.684 1.00 85.38 82 VAL A C 1
ATOM 615 O O . VAL A 1 82 ? -1.194 -6.171 -7.961 1.00 85.38 82 VAL A O 1
ATOM 618 N N . PRO A 1 83 ? 0.444 -7.637 -8.372 1.00 88.31 83 PRO A N 1
ATOM 619 C CA . PRO A 1 83 ? 0.065 -8.480 -7.237 1.00 88.31 83 PRO A CA 1
ATOM 620 C C . PRO A 1 83 ? 0.121 -7.737 -5.896 1.00 88.31 83 PRO A C 1
ATOM 622 O O . PRO A 1 83 ? -0.783 -7.861 -5.071 1.00 88.31 83 PRO A O 1
ATOM 625 N N . SER A 1 84 ? 1.160 -6.925 -5.682 1.00 87.06 84 SER A N 1
ATOM 626 C CA . SER A 1 84 ? 1.320 -6.175 -4.430 1.00 87.06 84 SER A CA 1
ATOM 627 C C . SER A 1 84 ? 0.302 -5.040 -4.300 1.00 87.06 84 SER A C 1
ATOM 629 O O . SER A 1 84 ? -0.282 -4.863 -3.230 1.00 87.06 84 SER A O 1
ATOM 631 N N . THR A 1 85 ? 0.010 -4.316 -5.385 1.00 88.00 85 THR A N 1
ATOM 632 C CA . THR A 1 85 ? -1.007 -3.251 -5.382 1.00 88.00 85 THR A CA 1
ATOM 633 C C . THR A 1 85 ? -2.406 -3.797 -5.087 1.00 88.00 85 THR A C 1
ATOM 635 O O . THR A 1 85 ? -3.143 -3.177 -4.321 1.00 88.00 85 THR A O 1
ATOM 638 N N . LEU A 1 86 ? -2.749 -4.996 -5.571 1.00 90.56 86 LEU A N 1
ATOM 639 C CA . LEU A 1 86 ? -4.001 -5.675 -5.210 1.00 90.56 86 LEU A CA 1
ATOM 640 C C . LEU A 1 86 ? -4.095 -5.979 -3.709 1.00 90.56 86 LEU A C 1
ATOM 642 O O . LEU A 1 86 ? -5.150 -5.778 -3.107 1.00 90.56 86 LEU A O 1
ATOM 646 N N . ILE A 1 87 ? -2.996 -6.414 -3.084 1.00 93.00 87 ILE A N 1
ATOM 647 C CA . ILE A 1 87 ? -2.955 -6.679 -1.639 1.00 93.00 87 ILE A CA 1
ATOM 648 C C . ILE A 1 87 ? -3.198 -5.386 -0.845 1.00 93.00 87 ILE A C 1
ATOM 650 O O . ILE A 1 87 ? -4.031 -5.364 0.065 1.00 93.00 87 ILE A O 1
ATOM 654 N N . TYR A 1 88 ? -2.518 -4.291 -1.200 1.00 91.44 88 TYR A N 1
ATOM 655 C CA . TYR A 1 88 ? -2.723 -2.995 -0.546 1.00 91.44 88 TYR A CA 1
ATOM 656 C C . TYR A 1 88 ? -4.138 -2.449 -0.772 1.00 91.44 88 TYR A C 1
ATOM 658 O O . TYR A 1 88 ? -4.751 -1.937 0.165 1.00 91.44 88 TYR A O 1
ATOM 666 N N . PHE A 1 89 ? -4.692 -2.608 -1.975 1.00 91.88 89 PHE A N 1
ATOM 667 C CA . PHE A 1 89 ? -6.067 -2.215 -2.275 1.00 91.88 89 PHE A CA 1
ATOM 668 C C . PHE A 1 89 ? -7.085 -3.010 -1.445 1.00 91.88 89 PHE A C 1
ATOM 670 O O . PHE A 1 89 ? -7.996 -2.426 -0.859 1.00 91.88 89 PHE A O 1
ATOM 677 N N . GLY A 1 90 ? -6.898 -4.326 -1.311 1.00 95.00 90 GLY A N 1
ATOM 678 C CA . GLY A 1 90 ? -7.732 -5.167 -0.451 1.00 95.00 90 GLY A CA 1
ATOM 679 C C . GLY A 1 90 ? -7.666 -4.752 1.022 1.00 95.00 90 GLY A C 1
ATOM 680 O O . GLY A 1 90 ? -8.698 -4.657 1.690 1.00 95.00 90 GLY A O 1
ATOM 681 N N . ALA A 1 91 ? -6.470 -4.430 1.526 1.00 94.38 91 ALA A N 1
ATOM 682 C CA . ALA A 1 91 ? -6.294 -3.922 2.885 1.00 94.38 91 ALA A CA 1
ATOM 683 C C . ALA A 1 91 ? -6.995 -2.568 3.092 1.00 94.38 91 ALA A C 1
ATOM 685 O O . ALA A 1 91 ? -7.668 -2.374 4.106 1.00 94.38 91 ALA A O 1
ATOM 686 N N . PHE A 1 92 ? -6.886 -1.658 2.118 1.00 94.44 92 PHE A N 1
ATOM 687 C CA . PHE A 1 92 ? -7.598 -0.382 2.114 1.00 94.44 92 PHE A CA 1
ATOM 688 C C . PHE A 1 92 ? -9.115 -0.595 2.164 1.00 94.44 92 PHE A C 1
ATOM 690 O O . PHE A 1 92 ? -9.767 -0.087 3.075 1.00 94.44 92 PHE A O 1
ATOM 697 N N . ALA A 1 93 ? -9.668 -1.399 1.253 1.00 95.12 93 ALA A N 1
ATOM 698 C CA . ALA A 1 93 ? -11.100 -1.680 1.192 1.00 95.12 93 ALA A CA 1
ATOM 699 C C . ALA A 1 93 ? -11.613 -2.320 2.494 1.00 95.12 93 ALA A C 1
ATOM 701 O O . ALA A 1 93 ? -12.662 -1.934 3.019 1.00 95.12 93 ALA A O 1
ATOM 702 N N . GLY A 1 94 ? -10.846 -3.254 3.066 1.00 94.56 94 GLY A N 1
ATOM 703 C CA . GLY A 1 94 ? -11.162 -3.890 4.342 1.00 94.56 94 GLY A CA 1
ATOM 704 C C . GLY A 1 94 ? -11.168 -2.905 5.514 1.00 94.56 94 GLY A C 1
ATOM 705 O O . GLY A 1 94 ? -12.113 -2.897 6.305 1.00 94.56 94 GLY A O 1
ATOM 706 N N . LEU A 1 95 ? -10.151 -2.046 5.624 1.00 93.12 95 LEU A N 1
ATOM 707 C CA . LEU A 1 95 ? -10.097 -1.004 6.653 1.00 93.12 95 LEU A CA 1
ATOM 708 C C . LEU A 1 95 ? -11.230 0.007 6.500 1.00 93.12 95 LEU A C 1
ATOM 710 O O . LEU A 1 95 ? -11.879 0.345 7.487 1.00 93.12 95 LEU A O 1
ATOM 714 N N . PHE A 1 96 ? -11.485 0.451 5.273 1.00 93.06 96 PHE A N 1
ATOM 715 C CA . PHE A 1 96 ? -12.527 1.417 4.960 1.00 93.06 96 PHE A CA 1
ATOM 716 C C . PHE A 1 96 ? -13.914 0.876 5.320 1.00 93.06 96 PHE A C 1
ATOM 718 O O . PHE A 1 96 ? -14.680 1.544 6.008 1.00 93.06 96 PHE A O 1
ATOM 725 N N . THR A 1 97 ? -14.197 -0.382 4.970 1.00 93.69 97 THR A N 1
ATOM 726 C CA . THR A 1 97 ? -15.456 -1.056 5.329 1.00 93.69 97 THR A CA 1
ATOM 727 C C . THR A 1 97 ? -15.616 -1.187 6.845 1.00 93.69 97 THR A C 1
ATOM 729 O O . THR A 1 97 ? -16.697 -0.949 7.382 1.00 93.69 97 THR A O 1
ATOM 732 N N . ARG A 1 98 ? -14.547 -1.560 7.564 1.00 92.25 98 ARG A N 1
ATOM 733 C CA . ARG A 1 98 ? -14.577 -1.653 9.036 1.00 92.25 98 ARG A CA 1
ATOM 734 C C . ARG A 1 98 ? -14.807 -0.293 9.679 1.00 92.25 98 ARG A C 1
ATOM 736 O O . ARG A 1 98 ? -15.541 -0.212 10.657 1.00 92.25 98 ARG A O 1
ATOM 743 N N . TRP A 1 99 ? -14.202 0.752 9.125 1.00 92.31 99 TRP A N 1
ATOM 744 C CA . TRP A 1 99 ? -14.393 2.112 9.598 1.00 92.31 99 TRP A CA 1
ATOM 745 C C . TRP A 1 99 ? -15.830 2.595 9.382 1.00 92.31 99 TRP A C 1
ATOM 747 O O . TRP A 1 99 ? -16.425 3.113 10.320 1.00 92.31 99 TRP A O 1
ATOM 757 N N . PHE A 1 100 ? -16.416 2.348 8.207 1.00 91.06 100 PHE A N 1
ATOM 758 C CA . PHE A 1 100 ? -17.812 2.693 7.917 1.00 91.06 100 PHE A CA 1
ATOM 759 C C . PHE A 1 100 ? -18.795 2.008 8.869 1.00 91.06 100 PHE A C 1
ATOM 761 O O . PHE A 1 100 ? -19.602 2.680 9.497 1.00 91.06 100 PHE A O 1
ATOM 768 N N . ARG A 1 101 ? -18.657 0.692 9.077 1.00 89.88 101 ARG A N 1
ATOM 769 C CA . ARG A 1 101 ? -19.513 -0.057 10.016 1.00 89.88 101 ARG A CA 1
ATOM 770 C C . ARG A 1 101 ? -19.439 0.476 11.447 1.00 89.88 101 ARG A C 1
ATOM 772 O O . ARG A 1 101 ? -20.429 0.458 12.168 1.00 89.88 101 ARG A O 1
ATOM 779 N N . GLU A 1 102 ? -18.260 0.923 11.868 1.00 87.75 102 GLU A N 1
ATOM 780 C CA . GLU A 1 102 ? -18.075 1.544 13.179 1.00 87.75 102 GLU A CA 1
ATOM 781 C C . GLU A 1 102 ? -18.741 2.925 13.250 1.00 87.75 102 GLU A C 1
ATOM 783 O O . GLU A 1 102 ? -19.318 3.265 14.280 1.00 87.75 102 GLU A O 1
ATOM 788 N N . LEU A 1 103 ? -18.671 3.724 12.180 1.00 87.88 103 LEU A N 1
ATOM 789 C CA . LEU A 1 103 ? -19.387 4.998 12.108 1.00 87.88 103 LEU A CA 1
ATOM 790 C C . LEU A 1 103 ? -20.898 4.760 12.185 1.00 87.88 103 LEU A C 1
ATOM 792 O O . LEU A 1 103 ? -21.554 5.378 13.018 1.00 87.88 103 LEU A O 1
ATOM 796 N N . ASP A 1 104 ? -21.426 3.807 11.419 1.00 88.31 104 ASP A N 1
ATOM 797 C CA . ASP A 1 104 ? -22.845 3.440 11.455 1.00 88.31 104 ASP A CA 1
ATOM 798 C C . ASP A 1 104 ? -23.275 3.003 12.862 1.00 88.31 104 ASP A C 1
ATOM 800 O O . ASP A 1 104 ? -24.295 3.459 13.368 1.00 88.31 104 ASP A O 1
ATOM 804 N N . ALA A 1 105 ? -22.469 2.184 13.547 1.00 86.94 105 ALA A N 1
ATOM 805 C CA . ALA A 1 105 ? -22.752 1.756 14.918 1.00 86.94 105 ALA A CA 1
ATOM 806 C C . ALA A 1 105 ? -22.727 2.914 15.933 1.00 86.94 105 ALA A C 1
ATOM 808 O O . ALA A 1 105 ? -23.450 2.876 16.927 1.00 86.94 105 ALA A O 1
ATOM 809 N N . ARG A 1 106 ? -21.902 3.942 15.703 1.00 83.00 106 ARG A N 1
ATOM 810 C CA . ARG A 1 106 ? -21.830 5.139 16.560 1.00 83.00 106 ARG A CA 1
ATOM 811 C C . ARG A 1 106 ? -22.977 6.109 16.332 1.00 83.00 106 ARG A C 1
ATOM 813 O O . ARG A 1 106 ? -23.370 6.785 17.277 1.00 83.00 106 ARG A O 1
ATOM 820 N N . TYR A 1 107 ? -23.461 6.204 15.098 1.00 82.88 107 TYR A N 1
ATOM 821 C CA . TYR A 1 107 ? -24.539 7.112 14.705 1.00 82.88 107 TYR A CA 1
ATOM 822 C C . TYR A 1 107 ? -25.902 6.420 14.596 1.00 82.88 107 TYR A C 1
ATOM 824 O O . TYR A 1 107 ? -26.883 7.069 14.233 1.00 82.88 107 TYR A O 1
ATOM 832 N N . ALA A 1 108 ? -25.985 5.128 14.925 1.00 81.19 108 ALA A N 1
ATOM 833 C CA . ALA A 1 108 ? -27.248 4.419 15.041 1.00 81.19 108 ALA A CA 1
ATOM 834 C C . ALA A 1 108 ? -28.157 5.170 16.034 1.00 81.19 108 ALA A C 1
ATOM 836 O O . ALA A 1 108 ? -27.710 5.467 17.148 1.00 81.19 108 ALA A O 1
ATOM 837 N N . PRO A 1 109 ? -29.407 5.503 15.655 1.00 76.31 109 PRO A N 1
ATOM 838 C CA . PRO A 1 109 ? -30.319 6.223 16.531 1.00 76.31 109 PRO A CA 1
ATOM 839 C C . PRO A 1 109 ? -30.456 5.495 17.865 1.00 76.31 109 PRO A C 1
ATOM 841 O O . PRO A 1 109 ? -30.701 4.286 17.890 1.00 76.31 109 PRO A O 1
ATOM 844 N N . THR A 1 110 ? -30.305 6.223 18.973 1.00 75.88 110 THR A N 1
ATOM 845 C CA . THR A 1 110 ? -30.568 5.681 20.306 1.00 75.88 110 THR A CA 1
ATOM 846 C C . THR A 1 110 ? -31.982 5.093 20.301 1.00 75.88 110 THR A C 1
ATOM 848 O O . THR A 1 110 ? -32.914 5.813 19.926 1.00 75.88 110 THR A O 1
ATOM 851 N N . PRO A 1 111 ? -32.176 3.807 20.656 1.00 72.31 111 PRO A N 1
ATOM 852 C CA . PRO A 1 111 ? -33.511 3.230 20.681 1.00 72.31 111 PRO A CA 1
ATOM 853 C C . PRO A 1 111 ? -34.400 4.078 21.601 1.00 72.31 111 PRO A C 1
ATOM 855 O O . PRO A 1 111 ? -33.915 4.536 22.644 1.00 72.31 111 PRO A O 1
ATOM 858 N N . PRO A 1 112 ? -35.667 4.334 21.222 1.00 75.81 112 PRO A N 1
ATOM 859 C CA . PRO A 1 112 ? -36.556 5.149 22.034 1.00 75.81 112 PRO A CA 1
ATOM 860 C C . PRO A 1 112 ? -36.619 4.557 23.441 1.00 75.81 112 PRO A C 1
ATOM 862 O O . PRO A 1 112 ? -36.778 3.346 23.606 1.00 75.81 112 PRO A O 1
ATOM 865 N N . ILE A 1 113 ? -36.454 5.41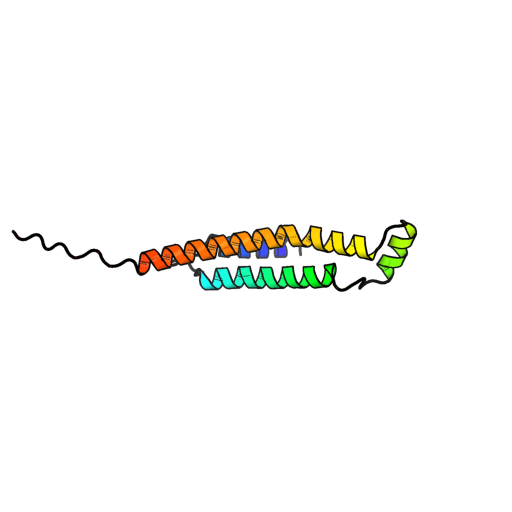1 24.453 1.00 77.50 113 ILE A N 1
ATOM 866 C CA . ILE A 1 113 ? -36.611 5.017 25.852 1.00 77.50 113 ILE A CA 1
ATOM 867 C C . ILE A 1 113 ? -38.066 4.576 26.005 1.00 77.50 113 ILE A C 1
ATOM 869 O O . ILE A 1 113 ? -38.974 5.404 26.042 1.00 77.50 113 ILE A O 1
ATOM 873 N N . VAL A 1 114 ? -38.294 3.264 26.040 1.00 77.88 114 VAL A N 1
ATOM 874 C CA . VAL A 1 114 ? -39.608 2.702 26.341 1.00 77.88 114 VAL A CA 1
ATOM 875 C C . VAL A 1 114 ? -39.825 2.908 27.834 1.00 77.88 114 VAL A C 1
ATOM 877 O O . VAL A 1 114 ? -39.363 2.115 28.655 1.00 77.88 114 VAL A O 1
ATOM 880 N N . VAL A 1 115 ? -40.477 4.014 28.190 1.00 81.12 115 VAL A N 1
ATOM 881 C CA . VAL A 1 115 ? -40.980 4.233 29.545 1.00 81.12 115 VAL A CA 1
ATOM 882 C C . VAL A 1 115 ? -42.046 3.166 29.778 1.00 81.12 115 VAL A C 1
ATOM 884 O O . VAL A 1 115 ? -43.127 3.221 29.199 1.00 81.12 115 VAL A O 1
ATOM 887 N N . ARG A 1 116 ? -41.713 2.131 30.556 1.00 76.44 116 ARG A N 1
ATOM 888 C CA . ARG A 1 116 ? -42.724 1.211 31.078 1.00 76.44 116 ARG A CA 1
ATOM 889 C C . ARG A 1 116 ? -43.484 1.963 32.160 1.00 76.44 116 ARG A C 1
ATOM 891 O O . ARG A 1 116 ? -42.909 2.246 33.208 1.00 76.44 116 ARG A O 1
ATOM 898 N N . GLU A 1 117 ? -44.731 2.313 31.876 1.00 74.06 117 GLU A N 1
ATOM 899 C CA . GLU A 1 117 ? -45.635 2.791 32.918 1.00 74.06 117 GLU A CA 1
ATOM 900 C C . GLU A 1 117 ? -45.974 1.642 33.890 1.00 74.06 117 GLU A C 1
ATOM 902 O O . GLU A 1 117 ? -46.005 0.483 33.453 1.00 74.06 117 GLU A O 1
ATOM 907 N N . PRO A 1 118 ? -46.107 1.950 35.196 1.00 78.31 118 PRO A N 1
ATOM 908 C CA . PRO A 1 118 ? -46.288 0.972 36.270 1.00 78.31 118 PRO A CA 1
ATOM 909 C C . PRO A 1 118 ? -47.651 0.270 36.262 1.00 78.31 118 PRO A C 1
ATOM 911 O O . PRO A 1 118 ? -48.649 0.882 35.822 1.00 78.31 118 PRO A O 1
#

pLDDT: mean 84.48, std 7.98, range [64.56, 95.88]

Secondary structure (DSSP, 8-state):
-HHHHHHHHHHHHHHHHT--TTSSS-HHHHHHHHHHHHHHHHHHHHHHHHS----HHHHHHHHHTT--HHHHHHHHHHHHHHHHHHHHHHHHHHHHHHHHHHHHHHHSPPPP------

Radius of gyration: 23.07 Å; chains: 1; bounding box: 68×20×66 Å

Foldseek 3Di:
DVVVVVVVVCVLVVLLVQADDPGPHHLVNNLCSLVVVLCVLVVVLCCQQPVFDPDPVQVVVCVVVVHDSNNVSNVVSCVVRVVVSVVSVVSNVVSVVVVVVVVCVVPPPDPPPPPDDD

Sequence (118 aa):
EHIAFLGISLGFWAGVMRAGPRRRIGYLPAILLVIGTLMLTGWLAAVLTFGGLVYPLYSARAALLDINAGRDAALAGTLMWVPSTLIYFGAFAGLFTRWFRELDARYAPTPPIVVREP